Protein AF-A0A7T6APP6-F1 (afdb_monomer)

Radius of gyration: 19.99 Å; Cα contacts (8 Å, |Δi|>4): 169; chains: 1; bounding box: 59×42×62 Å

Foldseek 3Di:
DDDAAEEEEEACQLPPVVVVCVVVRHHYLAYEAQDPVSLLSQLLVLLCVQCVVVVNCVLVVCCVVVVDDSVRSCVVDPVLSSLSYHNDDDDPVCPVVVVVSSVVSCPPPDHHYYHYDPPPVVVVVVVVVPPPDDDDDDDDD

Solvent-accessible surface area (backbone atoms only — not comparable to full-atom values): 8340 Å² total; per-residue (Å²): 131,86,80,82,45,25,30,39,32,36,46,45,60,70,31,69,69,57,49,55,40,46,75,72,64,34,45,79,50,32,35,38,23,56,52,67,68,31,38,51,48,38,28,53,50,43,44,46,54,56,27,50,79,68,74,42,49,65,61,55,51,34,39,75,72,62,76,38,54,72,68,58,55,51,73,77,41,64,66,67,53,47,59,25,46,40,76,43,65,86,42,91,91,39,42,68,59,50,52,54,52,47,57,68,60,41,68,93,54,72,81,74,43,80,48,63,57,74,61,78,69,59,63,65,49,61,67,57,78,71,70,87,77,74,96,81,80,87,76,91,130

Mean predicted aligned error: 8.9 Å

Secondary structure (DSSP, 8-state):
-PPPPEEEEES-TTTHHHHHHHHTTPEEEEEEES-HHHHHHHHHHHHHHHHHHTT-HHHHHHHHTTSS-HHHHHHTS-HHHHHTEEE---STTTHHHHHHHHHHHHTTPPP-EEEE---THHHHHHTTTT--S--------

InterPro domains:
  IPR029063 S-adenosyl-L-methionine-dependent methyltransferase superfamily [G3DSA:3.40.50.150] (1-139)
  IPR029063 S-adenosyl-L-methionine-dependent methyltransferase superfamily [SSF53335] (3-130)

Sequence (141 aa):
MSRELNFLDLFPSAGELSEGFIQAGVNPVAHVESDQAACFTLRTRMAYHWLQEHGRTKLYADYLNGNISRSKLYEHVPEQVIKSVINAKIGVGTLSDIFRQVNALVDNRALDLIVGDPPCQAYSIVGRSRADLSQTCRLHG

Structure (mmCIF, N/CA/C/O backbone):
data_AF-A0A7T6APP6-F1
#
_entry.id   AF-A0A7T6APP6-F1
#
loop_
_atom_site.group_PDB
_atom_site.id
_atom_site.type_symbol
_atom_site.label_atom_id
_atom_site.label_alt_id
_atom_site.label_comp_id
_atom_site.label_asym_id
_atom_site.label_entity_id
_atom_site.label_seq_id
_atom_site.pdbx_PDB_ins_code
_atom_site.Cartn_x
_atom_site.Cartn_y
_atom_site.Cartn_z
_atom_site.occupancy
_atom_site.B_iso_or_equiv
_atom_site.auth_seq_id
_atom_site.auth_comp_id
_atom_site.auth_asym_id
_atom_site.auth_atom_id
_atom_site.pdbx_PDB_model_num
ATOM 1 N N . MET A 1 1 ? -24.230 -1.585 -15.516 1.00 49.47 1 MET A N 1
ATOM 2 C CA . MET A 1 1 ? -23.314 -1.403 -14.374 1.00 49.47 1 MET A CA 1
ATOM 3 C C . MET A 1 1 ? -22.046 -0.777 -14.913 1.00 49.47 1 MET A C 1
ATOM 5 O O . MET A 1 1 ? -21.551 -1.259 -15.927 1.00 49.47 1 MET A O 1
ATOM 9 N 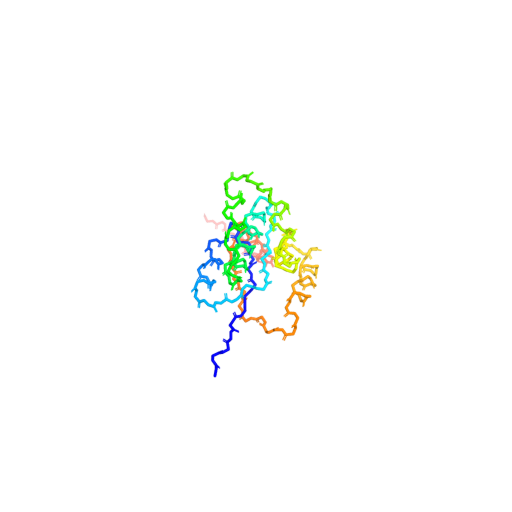N . SER A 1 2 ? -21.587 0.321 -14.322 1.00 63.72 2 SER A N 1
ATOM 10 C CA . SER A 1 2 ? -20.290 0.923 -14.642 1.00 63.72 2 SER A CA 1
ATOM 11 C C . SER A 1 2 ? -19.198 -0.077 -14.261 1.00 63.72 2 SER A C 1
ATOM 13 O O . SER A 1 2 ? -19.273 -0.658 -13.182 1.00 63.72 2 SER A O 1
ATOM 15 N N . ARG A 1 3 ? -18.229 -0.334 -15.141 1.00 78.44 3 ARG A N 1
ATOM 16 C CA . ARG A 1 3 ? -17.094 -1.203 -14.807 1.00 78.44 3 ARG A CA 1
ATOM 17 C C . ARG A 1 3 ? -16.188 -0.472 -13.814 1.00 78.44 3 ARG A C 1
ATOM 19 O O . ARG A 1 3 ? -15.821 0.668 -14.086 1.00 78.44 3 ARG A O 1
ATOM 26 N N . GLU A 1 4 ? -15.828 -1.120 -12.710 1.00 85.00 4 GLU A N 1
ATOM 27 C CA . GLU A 1 4 ? -14.809 -0.606 -11.790 1.00 85.00 4 GLU A CA 1
ATOM 28 C C . GLU A 1 4 ? -13.449 -0.570 -12.492 1.00 85.00 4 GLU A C 1
ATOM 30 O O . GLU A 1 4 ? -13.038 -1.558 -13.107 1.00 85.00 4 GLU A O 1
ATOM 35 N N . LEU A 1 5 ? -12.786 0.585 -12.441 1.00 92.69 5 LEU A N 1
ATOM 36 C CA . LEU A 1 5 ? -11.476 0.785 -13.050 1.00 92.69 5 LEU A CA 1
ATOM 37 C C . LEU A 1 5 ? -10.387 0.408 -12.054 1.00 92.69 5 LEU A C 1
ATOM 39 O O . LEU A 1 5 ? -10.442 0.821 -10.899 1.00 92.69 5 LEU A O 1
ATOM 43 N N . ASN A 1 6 ? -9.382 -0.328 -12.514 1.00 93.62 6 ASN A N 1
ATOM 44 C CA . ASN A 1 6 ? -8.259 -0.757 -11.690 1.00 93.62 6 ASN A CA 1
ATOM 45 C C . ASN A 1 6 ? -6.956 -0.088 -12.133 1.00 93.62 6 ASN A C 1
ATOM 47 O O . ASN A 1 6 ? -6.678 -0.013 -13.335 1.00 93.62 6 ASN A O 1
ATOM 51 N N . PHE A 1 7 ? -6.122 0.329 -11.181 1.00 94.75 7 PHE A N 1
ATOM 52 C CA . PHE A 1 7 ? -4.854 0.988 -11.487 1.00 94.75 7 PHE A CA 1
ATOM 53 C C . PHE A 1 7 ? -3.636 0.383 -10.786 1.00 94.75 7 PHE A C 1
ATOM 55 O O . PHE A 1 7 ? -3.721 -0.168 -9.688 1.00 94.75 7 PHE A O 1
ATOM 62 N N . LEU A 1 8 ? -2.489 0.506 -11.450 1.00 94.19 8 LEU A N 1
ATOM 63 C CA . LEU A 1 8 ? -1.157 0.222 -10.928 1.00 94.19 8 LEU A CA 1
ATOM 64 C C . LEU A 1 8 ? -0.453 1.554 -10.726 1.00 94.19 8 LEU A C 1
ATOM 66 O O . LEU A 1 8 ? -0.354 2.345 -11.663 1.00 94.19 8 LEU A O 1
ATOM 70 N N . ASP A 1 9 ? 0.049 1.771 -9.522 1.00 94.19 9 ASP A N 1
ATOM 71 C CA . ASP A 1 9 ? 0.745 2.994 -9.157 1.00 94.19 9 ASP A CA 1
ATOM 72 C C . ASP A 1 9 ? 2.252 2.761 -9.061 1.00 94.19 9 ASP A C 1
ATOM 74 O O . ASP A 1 9 ? 2.720 1.900 -8.309 1.00 94.19 9 ASP A O 1
ATOM 78 N N . LEU A 1 10 ? 3.019 3.511 -9.839 1.00 93.44 10 LEU A N 1
ATOM 79 C CA . LEU A 1 10 ? 4.471 3.433 -9.894 1.00 93.44 10 LEU A CA 1
ATOM 80 C C . LEU A 1 10 ? 5.061 4.710 -9.300 1.00 93.44 10 LEU A C 1
ATOM 82 O O . LEU A 1 10 ? 4.719 5.802 -9.732 1.00 93.44 10 LEU A O 1
ATOM 86 N N . PHE A 1 11 ? 6.013 4.589 -8.376 1.00 92.00 11 PHE A N 1
ATOM 87 C CA . PHE A 1 11 ? 6.600 5.754 -7.692 1.00 92.00 11 PHE A CA 1
ATOM 88 C C . PHE A 1 11 ? 5.563 6.625 -6.941 1.00 92.00 11 PHE A C 1
ATOM 90 O O . PHE A 1 11 ? 5.595 7.852 -7.044 1.00 92.00 11 PHE A O 1
ATOM 97 N N . PRO A 1 12 ? 4.645 6.019 -6.166 1.00 89.81 12 PRO A N 1
ATOM 98 C CA . PRO A 1 12 ? 3.582 6.735 -5.457 1.00 89.81 12 PRO A CA 1
ATOM 99 C C . PRO A 1 12 ? 4.097 7.694 -4.379 1.00 89.81 12 PRO A C 1
ATOM 101 O O . PRO A 1 12 ? 3.314 8.486 -3.856 1.00 89.81 12 PRO A O 1
ATOM 104 N N . SER A 1 13 ? 5.372 7.599 -3.974 1.00 89.50 13 SER A N 1
ATOM 105 C CA . SER A 1 13 ? 5.868 8.277 -2.777 1.00 89.50 13 SER A CA 1
ATOM 106 C C . SER A 1 13 ? 4.981 7.923 -1.569 1.00 89.50 13 SER A C 1
ATOM 108 O O . SER A 1 13 ? 4.812 6.742 -1.263 1.00 89.50 13 SER A O 1
ATOM 110 N N . ALA A 1 14 ? 4.373 8.894 -0.881 1.00 88.38 14 ALA A N 1
ATOM 111 C CA . ALA A 1 14 ? 3.468 8.619 0.236 1.00 88.38 14 ALA A CA 1
ATOM 112 C C . ALA A 1 14 ? 2.013 8.334 -0.200 1.00 88.38 14 ALA A C 1
ATOM 114 O O . ALA A 1 14 ? 1.180 8.018 0.655 1.00 88.38 14 ALA A O 1
ATOM 115 N N . GLY A 1 15 ? 1.713 8.382 -1.502 1.00 88.19 15 GLY A N 1
ATOM 116 C CA . GLY A 1 15 ? 0.444 7.957 -2.097 1.00 88.19 15 GLY A CA 1
ATOM 117 C C . GLY A 1 15 ? -0.562 9.077 -2.347 1.00 88.19 15 GLY A C 1
ATOM 118 O O . GLY A 1 15 ? -1.765 8.827 -2.341 1.00 88.19 15 GLY A O 1
ATOM 119 N N . GLU A 1 16 ? -0.116 10.327 -2.462 1.00 90.06 16 GLU A N 1
ATOM 120 C CA . GLU A 1 16 ? -0.973 11.496 -2.696 1.00 90.06 16 GLU A CA 1
ATOM 121 C C . GLU A 1 16 ? -1.810 11.354 -3.972 1.00 90.06 16 GLU A C 1
ATOM 123 O O . GLU A 1 16 ? -3.025 11.552 -3.936 1.00 90.06 16 GLU A O 1
ATOM 128 N N . LEU A 1 17 ? -1.177 10.965 -5.083 1.00 90.75 17 LEU A N 1
ATOM 129 C CA . LEU A 1 17 ? -1.873 10.728 -6.346 1.00 90.75 17 LEU A CA 1
ATOM 130 C C . LEU A 1 17 ? -2.854 9.556 -6.218 1.00 90.75 17 LEU A C 1
ATOM 132 O O . LEU A 1 17 ? -4.009 9.665 -6.632 1.00 90.75 17 LEU A O 1
ATOM 136 N N . SER A 1 18 ? -2.414 8.465 -5.586 1.00 92.25 18 SER A N 1
ATOM 137 C CA . SER A 1 18 ? -3.226 7.270 -5.345 1.00 92.25 18 SER A CA 1
ATOM 138 C C . SER A 1 18 ? -4.516 7.597 -4.602 1.00 92.25 18 SER A C 1
ATOM 140 O O . SER A 1 18 ? -5.577 7.085 -4.945 1.00 92.25 18 SER A O 1
ATOM 142 N N . GLU A 1 19 ? -4.428 8.462 -3.592 1.00 93.25 19 GLU A N 1
ATOM 143 C CA . GLU A 1 19 ? -5.563 8.866 -2.765 1.00 93.25 19 GLU A CA 1
ATOM 144 C C . GLU A 1 19 ? -6.642 9.575 -3.594 1.00 93.25 19 GLU A C 1
ATOM 146 O O . GLU A 1 19 ? -7.826 9.290 -3.432 1.00 93.25 19 GLU A O 1
ATOM 151 N N . GLY A 1 20 ? -6.245 10.426 -4.545 1.00 92.94 20 GLY A N 1
ATOM 152 C CA . GLY A 1 20 ? -7.184 11.062 -5.472 1.00 92.94 20 GLY A CA 1
ATOM 153 C C . GLY A 1 20 ? -7.928 10.053 -6.353 1.00 92.94 20 GLY A C 1
ATOM 154 O O . GLY A 1 20 ? -9.140 10.170 -6.536 1.00 92.94 20 GLY A O 1
ATOM 155 N N . PHE A 1 21 ? -7.232 9.028 -6.857 1.00 93.06 21 PHE A N 1
ATOM 156 C CA . PHE A 1 21 ? -7.852 7.956 -7.646 1.00 93.06 21 PHE A CA 1
ATOM 157 C C . PHE A 1 21 ? -8.810 7.097 -6.815 1.00 93.06 21 PHE A C 1
ATOM 159 O O . PHE A 1 21 ? -9.917 6.810 -7.273 1.00 93.06 21 PHE A O 1
ATOM 166 N N . ILE A 1 22 ? -8.431 6.753 -5.583 1.00 92.69 22 ILE A N 1
ATOM 167 C CA . ILE A 1 22 ? -9.287 6.006 -4.651 1.00 92.69 22 ILE A CA 1
ATOM 168 C C . ILE A 1 22 ? -10.564 6.798 -4.347 1.00 92.69 22 ILE A C 1
ATOM 170 O O . ILE A 1 22 ? -11.665 6.262 -4.458 1.00 92.69 22 ILE A O 1
ATOM 174 N N . GLN A 1 23 ? -10.448 8.098 -4.058 1.00 91.44 23 GLN A N 1
ATOM 175 C CA . GLN A 1 23 ? -11.603 8.976 -3.821 1.00 91.44 23 GLN A CA 1
ATOM 176 C C . GLN A 1 23 ? -12.508 9.125 -5.052 1.00 91.44 23 GLN A C 1
ATOM 178 O O . GLN A 1 23 ? -13.715 9.315 -4.909 1.00 91.44 23 GLN A O 1
ATOM 183 N N . ALA A 1 24 ? -11.948 9.005 -6.258 1.00 92.12 24 ALA A N 1
ATOM 184 C CA . ALA A 1 24 ? -12.699 8.984 -7.511 1.00 92.12 24 ALA A CA 1
ATOM 185 C C . ALA A 1 24 ? -13.356 7.619 -7.819 1.00 92.12 24 ALA A C 1
ATOM 187 O O . ALA A 1 24 ? -14.007 7.483 -8.857 1.00 92.12 24 ALA A O 1
ATOM 188 N N . GLY A 1 25 ? -13.208 6.617 -6.943 1.00 91.38 25 GLY A N 1
ATOM 189 C CA . GLY A 1 25 ? -13.771 5.275 -7.117 1.00 91.38 25 GLY A CA 1
ATOM 190 C C . GLY A 1 25 ? -12.964 4.374 -8.056 1.00 91.38 25 GLY A C 1
ATOM 191 O O . GLY A 1 25 ? -13.525 3.464 -8.664 1.00 91.38 25 GLY A O 1
ATOM 192 N N . VAL A 1 26 ? -11.667 4.645 -8.221 1.00 93.31 26 VAL A N 1
ATOM 193 C CA . VAL A 1 26 ? -10.739 3.799 -8.982 1.00 93.31 26 VAL A CA 1
ATOM 194 C C . VAL A 1 26 ? -9.965 2.917 -8.002 1.00 93.31 26 VAL A C 1
ATOM 196 O O . VAL A 1 26 ? -9.384 3.402 -7.033 1.00 93.31 26 VAL A O 1
ATOM 199 N N . ASN A 1 27 ? -9.931 1.616 -8.263 1.00 92.00 27 ASN A N 1
ATOM 200 C CA . ASN A 1 27 ? -9.403 0.621 -7.340 1.00 92.00 27 ASN A CA 1
ATOM 201 C C . ASN A 1 27 ? -7.887 0.422 -7.518 1.00 92.00 27 ASN A C 1
ATOM 203 O O . ASN A 1 27 ? -7.438 0.081 -8.619 1.00 92.00 27 ASN A O 1
ATOM 207 N N . PRO A 1 28 ? -7.074 0.565 -6.458 1.00 93.44 28 PRO A N 1
ATOM 208 C CA . PRO A 1 28 ? -5.650 0.274 -6.527 1.00 93.44 28 PRO A CA 1
ATOM 209 C C . PRO A 1 28 ? -5.416 -1.239 -6.537 1.00 93.44 28 PRO A C 1
ATOM 211 O O . PRO A 1 28 ? -5.867 -1.968 -5.653 1.00 93.44 28 PRO A O 1
ATOM 214 N N . VAL A 1 29 ? -4.668 -1.723 -7.525 1.00 93.88 29 VAL A N 1
ATOM 215 C CA . VAL A 1 29 ? -4.236 -3.128 -7.586 1.00 93.88 29 VAL A CA 1
ATOM 216 C C . VAL A 1 29 ? -2.919 -3.315 -6.858 1.00 93.88 29 VAL A C 1
ATOM 218 O O . VAL A 1 29 ? -2.763 -4.251 -6.074 1.00 93.88 29 VAL A O 1
ATOM 221 N N . ALA A 1 30 ? -1.961 -2.439 -7.146 1.00 95.00 30 ALA A N 1
ATOM 222 C CA . ALA A 1 30 ? -0.651 -2.471 -6.534 1.00 95.00 30 ALA A CA 1
ATOM 223 C C . ALA A 1 30 ? 0.011 -1.092 -6.566 1.00 9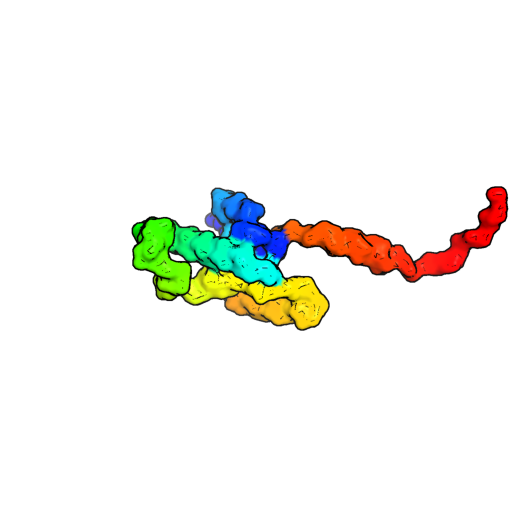5.00 30 ALA A C 1
ATOM 225 O O . ALA A 1 30 ? -0.256 -0.275 -7.448 1.00 95.00 30 ALA A O 1
ATOM 226 N N . HIS A 1 31 ? 0.922 -0.890 -5.621 1.00 96.00 31 HIS A N 1
ATOM 227 C CA . HIS A 1 31 ? 1.803 0.263 -5.520 1.00 96.00 31 HIS A CA 1
ATOM 228 C C . HIS A 1 31 ? 3.248 -0.233 -5.530 1.00 96.00 31 HIS A C 1
ATOM 230 O O . HIS A 1 31 ? 3.601 -1.105 -4.734 1.00 96.00 31 HIS A O 1
ATOM 236 N N . VAL A 1 32 ? 4.089 0.306 -6.409 1.00 95.69 32 VAL A N 1
ATOM 237 C CA . VAL A 1 32 ? 5.504 -0.068 -6.510 1.00 95.69 32 VAL A CA 1
ATOM 238 C C . VAL A 1 32 ? 6.363 1.109 -6.076 1.00 95.69 32 VAL A C 1
ATOM 240 O O . VAL A 1 32 ? 6.507 2.088 -6.807 1.00 95.69 32 VAL A O 1
ATOM 243 N N . GLU A 1 33 ? 6.947 0.991 -4.886 1.00 95.06 33 GLU A N 1
ATOM 244 C CA . GLU A 1 33 ? 7.758 2.037 -4.264 1.00 95.06 33 GLU A CA 1
ATOM 245 C C . GLU A 1 33 ? 9.074 1.457 -3.738 1.00 95.06 33 GLU A C 1
ATOM 247 O O . GLU A 1 33 ? 9.134 0.371 -3.167 1.00 95.06 33 GLU A O 1
ATOM 252 N N . SER A 1 34 ? 10.166 2.183 -3.930 1.00 94.19 34 SER A N 1
ATOM 253 C CA . SER A 1 34 ? 11.497 1.767 -3.501 1.00 94.19 34 SER A CA 1
ATOM 254 C C . SER A 1 34 ? 11.834 2.206 -2.079 1.00 94.19 34 SER A C 1
ATOM 256 O O . SER A 1 34 ? 12.530 1.474 -1.370 1.00 94.19 34 SER A O 1
ATOM 258 N N . ASP A 1 35 ? 11.328 3.359 -1.640 1.00 94.88 35 ASP A N 1
ATOM 259 C CA . ASP A 1 35 ? 11.564 3.862 -0.295 1.00 94.88 35 ASP A CA 1
ATOM 260 C C . ASP A 1 35 ? 10.749 3.076 0.740 1.00 94.88 35 ASP A C 1
ATOM 262 O O . ASP A 1 35 ? 9.529 2.914 0.650 1.00 94.88 35 ASP A O 1
ATOM 266 N N . GLN A 1 36 ? 11.443 2.558 1.752 1.00 95.69 36 GLN A N 1
ATOM 267 C CA . GLN A 1 36 ? 10.828 1.686 2.745 1.00 95.69 36 GLN A CA 1
ATOM 268 C C . GLN A 1 36 ? 9.865 2.452 3.666 1.00 95.69 36 GLN A C 1
ATOM 270 O O . GLN A 1 36 ? 8.839 1.903 4.075 1.00 95.69 36 GLN A O 1
ATOM 275 N N . ALA A 1 37 ? 10.172 3.711 3.996 1.00 95.62 37 ALA A N 1
ATOM 276 C CA . ALA A 1 37 ? 9.320 4.529 4.852 1.00 95.62 37 ALA A CA 1
ATOM 277 C C . ALA A 1 37 ? 8.005 4.881 4.138 1.00 95.62 37 ALA A C 1
ATOM 279 O O . ALA A 1 37 ? 6.929 4.689 4.707 1.00 95.62 37 ALA A O 1
ATOM 280 N N . ALA A 1 38 ? 8.087 5.277 2.871 1.00 95.31 38 ALA A N 1
ATOM 281 C CA . ALA A 1 38 ? 6.961 5.494 1.975 1.00 95.31 38 ALA A CA 1
ATOM 282 C C . ALA A 1 38 ? 6.093 4.232 1.837 1.00 95.31 38 ALA A C 1
ATOM 284 O O . ALA A 1 38 ? 4.879 4.289 2.038 1.00 95.31 38 ALA A O 1
ATOM 285 N N . CYS A 1 39 ? 6.710 3.060 1.642 1.00 96.69 39 CYS A N 1
ATOM 286 C CA . CYS A 1 39 ? 5.989 1.784 1.621 1.00 96.69 39 CYS A CA 1
ATOM 287 C C . CYS A 1 39 ? 5.200 1.526 2.908 1.00 96.69 39 CYS A C 1
ATOM 289 O O . CYS A 1 39 ? 4.084 1.011 2.861 1.00 96.69 39 CYS A O 1
ATOM 291 N N . PHE A 1 40 ? 5.754 1.861 4.074 1.00 97.06 40 PHE A N 1
ATOM 292 C CA . PHE A 1 40 ? 5.014 1.714 5.322 1.00 97.06 40 PHE A CA 1
ATOM 293 C C . PHE A 1 40 ? 3.823 2.667 5.416 1.00 97.06 40 PHE A C 1
ATOM 295 O O . PHE A 1 40 ? 2.764 2.251 5.885 1.00 97.06 40 PHE A O 1
ATOM 302 N N . THR A 1 41 ? 3.977 3.910 4.960 1.00 96.38 41 THR A N 1
ATOM 303 C CA . THR A 1 41 ? 2.872 4.872 4.874 1.00 96.38 41 THR A CA 1
ATOM 304 C C . THR A 1 41 ? 1.759 4.338 3.975 1.00 96.38 41 THR A C 1
ATOM 306 O O . THR A 1 41 ? 0.607 4.279 4.403 1.00 96.38 41 THR A O 1
ATOM 309 N N . LEU A 1 42 ? 2.106 3.846 2.782 1.00 96.56 42 LEU A N 1
ATOM 310 C CA . LEU A 1 42 ? 1.156 3.251 1.840 1.00 96.56 42 LEU A CA 1
ATOM 311 C C . LEU A 1 42 ? 0.448 2.033 2.435 1.00 96.56 42 LEU A C 1
ATOM 313 O O . LEU A 1 42 ? -0.771 1.953 2.381 1.00 96.56 42 LEU A O 1
ATOM 317 N N . ARG A 1 43 ? 1.179 1.107 3.068 1.00 97.38 43 ARG A N 1
ATOM 318 C CA . ARG A 1 43 ? 0.585 -0.086 3.702 1.00 97.38 43 ARG A CA 1
ATOM 319 C C . ARG A 1 43 ? -0.407 0.277 4.793 1.00 97.38 43 ARG A C 1
ATOM 321 O O . ARG A 1 43 ? -1.479 -0.312 4.873 1.00 97.38 43 ARG A O 1
ATOM 328 N N . THR A 1 44 ? -0.060 1.252 5.629 1.00 96.88 44 THR A N 1
ATOM 329 C CA . THR A 1 44 ? -0.965 1.757 6.666 1.00 96.88 44 THR A CA 1
ATOM 330 C C . THR A 1 44 ? -2.199 2.419 6.053 1.00 96.88 44 THR A C 1
ATOM 332 O O . THR A 1 44 ? -3.298 2.227 6.564 1.00 96.88 44 THR A O 1
ATOM 335 N N . ARG A 1 45 ? -2.049 3.129 4.930 1.00 95.88 45 ARG A N 1
ATOM 336 C CA . ARG A 1 45 ? -3.169 3.729 4.196 1.00 95.88 45 ARG A CA 1
ATOM 337 C C . ARG A 1 45 ? -4.069 2.677 3.537 1.00 95.88 45 ARG A C 1
ATOM 339 O O . ARG A 1 45 ? -5.284 2.773 3.643 1.00 95.88 45 ARG A O 1
ATOM 346 N N . MET A 1 46 ? -3.498 1.634 2.937 1.00 96.00 46 MET A N 1
ATOM 347 C CA . MET A 1 46 ? -4.263 0.507 2.384 1.00 96.00 46 MET A CA 1
ATOM 348 C C . MET A 1 46 ? -5.018 -0.246 3.482 1.00 96.00 46 MET A C 1
ATOM 350 O O . MET A 1 46 ? -6.194 -0.569 3.327 1.00 96.00 46 MET A O 1
ATOM 354 N N . ALA A 1 47 ? -4.370 -0.462 4.630 1.00 97.25 47 ALA A N 1
ATOM 355 C CA . ALA A 1 47 ? -5.021 -1.008 5.814 1.00 97.25 47 ALA A CA 1
ATOM 356 C C . ALA A 1 47 ? -6.186 -0.122 6.282 1.00 97.25 47 ALA A C 1
ATOM 358 O O . ALA A 1 47 ? -7.244 -0.645 6.618 1.00 97.25 47 ALA A O 1
ATOM 359 N N . TYR A 1 48 ? -6.011 1.202 6.282 1.00 96.44 48 TYR A N 1
ATOM 360 C CA . TYR A 1 48 ? -7.067 2.149 6.635 1.00 96.44 48 TYR A CA 1
ATOM 361 C C . TYR A 1 48 ? -8.281 2.044 5.704 1.00 96.44 48 TYR A C 1
ATOM 363 O O . TYR A 1 48 ? -9.385 1.858 6.212 1.00 96.44 48 TYR A O 1
ATOM 371 N N . HIS A 1 49 ? -8.081 2.097 4.383 1.00 95.62 49 HIS A N 1
ATOM 372 C CA . HIS A 1 49 ? -9.171 1.990 3.402 1.00 95.62 49 HIS A CA 1
ATOM 373 C C . HIS A 1 49 ? -9.942 0.677 3.572 1.00 95.62 49 HIS A C 1
ATOM 375 O O . HIS A 1 49 ? -11.161 0.691 3.734 1.00 95.62 49 HIS A O 1
ATOM 381 N N . TRP A 1 50 ? -9.232 -0.449 3.712 1.00 96.31 50 TRP A N 1
ATOM 382 C CA . TRP A 1 50 ? -9.875 -1.739 3.975 1.00 96.31 50 TRP A CA 1
ATOM 383 C C . TRP A 1 50 ? -10.667 -1.742 5.293 1.00 96.31 50 TRP A C 1
ATOM 385 O O . TRP A 1 50 ? -11.810 -2.192 5.340 1.00 96.31 50 TRP A O 1
ATOM 395 N N . LEU A 1 51 ? -10.097 -1.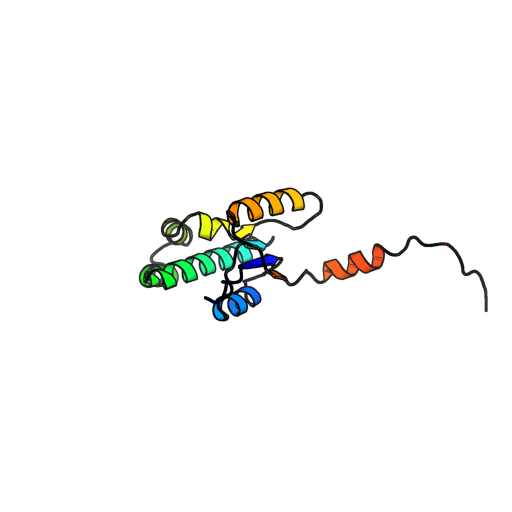218 6.385 1.00 96.69 51 LEU A N 1
ATOM 396 C CA . LEU A 1 51 ? -10.793 -1.137 7.674 1.00 96.69 51 LEU A CA 1
ATOM 397 C C . LEU A 1 51 ? -12.025 -0.227 7.602 1.00 96.69 51 LEU A C 1
ATOM 399 O O . LEU A 1 51 ? -13.031 -0.536 8.241 1.00 96.69 51 LEU A O 1
ATOM 403 N N . GLN A 1 52 ? -11.956 0.875 6.856 1.00 95.44 52 GLN A N 1
ATOM 404 C CA . GLN A 1 52 ? -13.059 1.813 6.670 1.00 95.44 52 GLN A CA 1
ATOM 405 C C . GLN A 1 52 ? -14.229 1.149 5.940 1.00 95.44 52 GLN A C 1
ATOM 407 O O . GLN A 1 52 ? -15.349 1.181 6.450 1.00 95.44 52 GLN A O 1
ATOM 412 N N . GLU A 1 53 ? -13.963 0.485 4.813 1.00 94.00 53 GLU A N 1
ATOM 413 C CA . GLU A 1 53 ? -14.966 -0.251 4.027 1.00 94.00 53 GLU A CA 1
ATOM 414 C C . GLU A 1 53 ? -15.663 -1.350 4.842 1.00 94.00 53 GLU A C 1
ATOM 416 O O . GLU A 1 53 ? -16.844 -1.627 4.645 1.00 94.00 53 GLU A O 1
ATOM 421 N N . HIS A 1 54 ? -14.955 -1.944 5.806 1.00 96.19 54 HIS A N 1
ATOM 422 C CA . HIS A 1 54 ? -15.473 -3.014 6.662 1.00 96.19 54 HIS A CA 1
ATOM 423 C C . HIS A 1 54 ? -16.020 -2.511 8.012 1.00 96.19 54 HIS A C 1
ATOM 425 O O . HIS A 1 54 ? -16.327 -3.318 8.890 1.00 96.19 54 HIS A O 1
ATOM 431 N N . GLY A 1 55 ? -16.117 -1.192 8.226 1.00 96.12 55 GLY A N 1
ATOM 432 C CA . GLY A 1 55 ? -16.649 -0.610 9.465 1.00 96.12 55 GLY A CA 1
ATOM 433 C C . GLY A 1 55 ? -15.779 -0.842 10.711 1.00 96.12 55 GLY A C 1
ATOM 434 O O . GLY A 1 55 ? -16.265 -0.777 11.838 1.00 96.12 55 GLY A O 1
ATOM 435 N N . ARG A 1 56 ? -14.480 -1.116 10.537 1.00 96.00 56 ARG A N 1
ATOM 436 C CA . ARG A 1 56 ? -13.510 -1.442 11.602 1.00 96.00 56 ARG A CA 1
ATOM 437 C C . ARG A 1 56 ? -12.589 -0.267 11.956 1.00 96.00 56 ARG A C 1
ATOM 439 O O . ARG A 1 56 ? -11.466 -0.468 12.419 1.00 96.00 56 ARG A O 1
ATOM 446 N N . THR A 1 57 ? -13.062 0.967 11.792 1.00 94.38 57 THR A N 1
ATOM 447 C CA . THR A 1 57 ? -12.290 2.210 12.012 1.00 94.38 57 THR A CA 1
ATOM 448 C C . THR A 1 57 ? -11.734 2.359 13.432 1.00 94.38 57 THR A C 1
ATOM 450 O O . THR A 1 57 ? -10.698 2.994 13.619 1.00 94.38 57 THR A O 1
ATOM 453 N N . LYS A 1 58 ? -12.352 1.718 14.433 1.00 96.75 58 LYS A N 1
ATOM 454 C CA . LYS A 1 58 ? -11.846 1.693 15.815 1.00 96.75 58 LYS A CA 1
ATOM 455 C C . LYS A 1 58 ? -10.423 1.128 15.918 1.00 96.75 58 LYS A C 1
ATOM 457 O O . LYS A 1 58 ? -9.617 1.689 16.646 1.00 96.75 58 LYS A O 1
ATOM 462 N N . LEU A 1 59 ? -10.090 0.084 15.150 1.00 96.50 59 LEU A N 1
ATOM 463 C CA . LEU A 1 59 ? -8.733 -0.485 15.143 1.00 96.50 59 LEU A CA 1
ATOM 464 C C . LEU A 1 59 ? -7.698 0.525 14.643 1.00 96.50 59 LEU A C 1
ATOM 466 O O . LEU A 1 59 ? -6.585 0.591 15.157 1.00 96.50 59 LEU A O 1
ATOM 470 N N . TYR A 1 60 ? -8.074 1.336 13.655 1.00 97.12 60 TYR A N 1
ATOM 471 C CA . TYR A 1 60 ? -7.209 2.400 13.170 1.00 97.12 60 TYR A CA 1
ATOM 472 C C . TYR A 1 60 ? -7.046 3.514 14.213 1.00 97.12 60 TYR A C 1
ATOM 474 O O . TYR A 1 60 ? -5.934 3.986 14.430 1.00 97.12 60 TYR A O 1
ATOM 482 N N . ALA A 1 61 ? -8.117 3.882 14.924 1.00 97.38 61 ALA A N 1
ATOM 483 C CA . ALA A 1 61 ? -8.029 4.828 16.037 1.00 97.38 61 ALA A CA 1
ATOM 484 C C . ALA A 1 61 ? -7.124 4.307 17.171 1.00 97.38 61 ALA A C 1
ATOM 486 O O . ALA A 1 61 ? -6.312 5.061 17.701 1.00 97.38 61 ALA A O 1
ATOM 487 N N . ASP A 1 62 ? -7.203 3.016 17.503 1.00 97.75 62 ASP A N 1
ATOM 488 C CA . ASP A 1 62 ? -6.308 2.379 18.475 1.00 97.75 62 ASP A CA 1
ATOM 489 C C . ASP A 1 62 ? -4.840 2.448 18.030 1.00 97.75 62 ASP A C 1
ATOM 491 O O . ASP A 1 62 ? -3.958 2.699 18.851 1.00 97.75 62 ASP A O 1
ATOM 495 N N . TYR A 1 63 ? -4.566 2.291 16.732 1.00 97.56 63 TYR A N 1
ATOM 496 C CA . TYR A 1 63 ? -3.226 2.487 16.179 1.00 97.56 63 TYR A CA 1
ATOM 497 C C . TYR A 1 63 ? -2.751 3.941 16.313 1.00 97.56 63 TYR A C 1
ATOM 499 O O . TYR A 1 63 ? -1.638 4.173 16.784 1.00 97.56 63 TYR A O 1
ATOM 507 N N . LEU A 1 64 ? -3.592 4.921 15.963 1.00 96.50 64 LEU A N 1
ATOM 508 C CA . LEU A 1 64 ? -3.254 6.348 16.070 1.00 96.50 64 LEU A CA 1
ATOM 509 C C . LEU A 1 64 ? -2.989 6.786 17.516 1.00 96.50 64 LEU A C 1
ATOM 511 O O . LEU A 1 64 ? -2.103 7.600 17.758 1.00 96.50 64 LEU A O 1
ATOM 515 N N . ASN A 1 65 ? -3.723 6.217 18.473 1.00 97.44 65 ASN A N 1
ATOM 516 C CA . ASN A 1 65 ? -3.538 6.478 19.901 1.00 97.44 65 ASN A CA 1
ATOM 517 C C . ASN A 1 65 ? -2.331 5.735 20.504 1.00 97.44 65 ASN A C 1
ATOM 519 O O . ASN A 1 65 ? -2.031 5.917 21.681 1.00 97.44 65 ASN A O 1
ATOM 523 N N . GLY A 1 66 ? -1.647 4.885 19.730 1.00 96.81 66 GLY A N 1
ATOM 524 C CA . GLY A 1 66 ? -0.521 4.079 20.207 1.00 96.81 66 GLY A CA 1
ATOM 525 C C . GLY A 1 66 ? -0.921 2.859 21.044 1.00 96.81 66 GLY A C 1
ATOM 526 O O . GLY A 1 66 ? -0.048 2.211 21.619 1.00 96.81 66 GLY A O 1
ATOM 527 N N . ASN A 1 67 ? -2.211 2.508 21.090 1.00 97.94 67 ASN A N 1
ATOM 528 C CA . ASN A 1 67 ? -2.711 1.326 21.801 1.00 97.94 67 ASN A CA 1
ATOM 529 C C . ASN A 1 67 ? -2.277 0.021 21.113 1.00 97.94 67 ASN A C 1
ATOM 531 O O . ASN A 1 67 ? -2.110 -1.005 21.772 1.00 97.94 67 ASN A O 1
ATOM 535 N N . ILE A 1 68 ? -2.095 0.049 19.787 1.00 97.62 68 ILE A N 1
ATOM 536 C CA . ILE A 1 68 ? -1.552 -1.067 19.006 1.00 97.62 68 ILE A CA 1
ATOM 537 C C . ILE A 1 68 ? -0.397 -0.602 18.120 1.00 97.62 68 ILE A C 1
ATOM 539 O O . ILE A 1 68 ? -0.371 0.525 17.627 1.00 97.62 68 ILE A O 1
ATOM 543 N N . SER A 1 69 ? 0.562 -1.493 17.875 1.00 97.75 69 SER A N 1
ATOM 544 C CA . SER A 1 69 ? 1.655 -1.228 16.942 1.00 97.75 69 SER A CA 1
ATOM 545 C C . SER A 1 69 ? 1.193 -1.340 15.484 1.00 97.75 69 SER A C 1
ATOM 547 O O . SER A 1 69 ? 0.198 -1.989 15.162 1.00 97.75 69 SER A O 1
ATOM 549 N N . ARG A 1 70 ? 1.987 -0.787 14.560 1.00 96.25 70 ARG A N 1
ATOM 550 C CA . ARG A 1 70 ? 1.780 -0.944 13.111 1.00 96.25 70 ARG A CA 1
ATOM 551 C C . ARG A 1 70 ? 1.758 -2.413 12.667 1.00 96.25 70 ARG A C 1
ATOM 553 O O . ARG A 1 70 ? 0.957 -2.778 11.818 1.00 96.25 70 ARG A O 1
ATOM 560 N N . SER A 1 71 ? 2.618 -3.261 13.241 1.00 96.31 71 SER A N 1
ATOM 561 C CA . SER A 1 71 ? 2.609 -4.699 12.935 1.00 96.31 71 SER A CA 1
ATOM 562 C C . SER A 1 71 ? 1.296 -5.350 13.365 1.00 96.31 71 SER A C 1
ATOM 564 O O . SER A 1 71 ? 0.709 -6.097 12.590 1.00 96.31 71 SER A O 1
ATOM 566 N N . LYS A 1 72 ? 0.782 -4.990 14.549 1.00 97.12 72 LYS A N 1
ATOM 567 C CA . LYS A 1 72 ? -0.529 -5.445 15.015 1.00 97.12 72 LYS A CA 1
ATOM 568 C C . LYS A 1 72 ? -1.665 -4.935 14.146 1.00 97.12 72 LYS A C 1
ATOM 570 O O . LYS A 1 72 ? -2.570 -5.710 13.868 1.00 97.12 72 LYS A O 1
ATOM 575 N N . LEU A 1 73 ? -1.612 -3.695 13.666 1.00 97.31 73 LEU A N 1
ATOM 576 C CA . LEU A 1 73 ? -2.589 -3.197 12.696 1.00 97.31 73 LEU A CA 1
ATOM 577 C C . LEU A 1 73 ? -2.622 -4.086 11.440 1.00 97.31 73 LEU A C 1
ATOM 579 O O . LEU A 1 73 ? -3.698 -4.488 11.009 1.00 97.31 73 LEU A O 1
ATOM 583 N N . TYR A 1 74 ? -1.454 -4.440 10.893 1.00 97.00 74 TYR A N 1
ATOM 584 C CA . TYR A 1 74 ? -1.358 -5.269 9.686 1.00 97.00 74 TYR A CA 1
ATOM 585 C C . TYR A 1 74 ? -1.887 -6.692 9.888 1.00 97.00 74 TYR A C 1
ATOM 587 O O . TYR A 1 74 ? -2.502 -7.229 8.977 1.00 97.00 74 TYR A O 1
ATOM 595 N N . GLU A 1 75 ? -1.726 -7.281 11.076 1.00 96.75 75 GLU A N 1
ATOM 596 C CA . GLU A 1 75 ? -2.294 -8.601 11.406 1.00 96.75 75 GLU A CA 1
ATOM 597 C C . GLU A 1 75 ? -3.837 -8.632 11.354 1.00 96.75 75 GLU A C 1
ATOM 599 O O . GLU A 1 75 ? -4.426 -9.701 11.213 1.00 96.75 75 GLU A O 1
ATOM 604 N N . HIS A 1 76 ? -4.512 -7.479 11.460 1.00 96.00 76 HIS A N 1
ATOM 605 C CA . HIS A 1 76 ? -5.979 -7.394 11.435 1.00 96.00 76 HIS A CA 1
ATOM 606 C C . HIS A 1 76 ? -6.574 -7.216 10.032 1.00 96.00 76 HIS A C 1
ATOM 608 O O . HIS A 1 76 ? -7.805 -7.174 9.900 1.00 96.00 76 HIS A O 1
ATOM 614 N N . VAL A 1 77 ? -5.722 -7.094 9.015 1.00 96.38 77 VAL A N 1
ATOM 615 C CA . VAL A 1 77 ? -6.087 -6.837 7.621 1.00 96.38 77 VAL A CA 1
ATOM 616 C C . VAL A 1 77 ? -5.590 -8.005 6.757 1.00 96.38 77 VAL A C 1
ATOM 618 O O . VAL A 1 77 ? -4.529 -8.560 7.046 1.00 96.38 77 VAL A O 1
ATOM 621 N N . PRO A 1 78 ? -6.321 -8.413 5.702 1.00 96.00 78 PRO A N 1
ATOM 622 C CA . 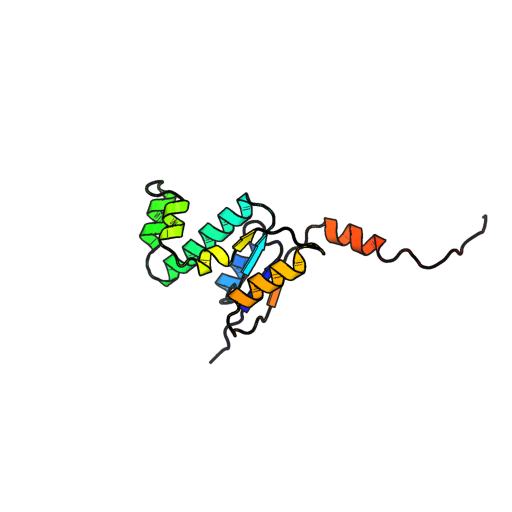PRO A 1 78 ? -5.869 -9.467 4.804 1.00 96.00 78 PRO A CA 1
ATOM 623 C C . PRO A 1 78 ? -4.475 -9.186 4.242 1.00 96.00 78 PRO A C 1
ATOM 625 O O . PRO A 1 78 ? -4.183 -8.079 3.785 1.00 96.00 78 PRO A O 1
ATOM 628 N N . GLU A 1 79 ? -3.626 -10.213 4.213 1.00 94.44 79 GLU A N 1
ATOM 629 C CA . GLU A 1 79 ? -2.229 -10.079 3.791 1.00 94.44 79 GLU A CA 1
ATOM 630 C C . GLU A 1 79 ? -2.106 -9.497 2.371 1.00 94.44 79 GLU A C 1
ATOM 632 O O . GLU A 1 79 ? -1.200 -8.713 2.102 1.00 94.44 79 GLU A O 1
ATOM 637 N N . GLN A 1 80 ? -3.059 -9.810 1.487 1.00 92.75 80 GLN A N 1
ATOM 638 C CA . GLN A 1 80 ? -3.148 -9.275 0.123 1.00 92.75 80 GLN A CA 1
ATOM 639 C C . GLN A 1 80 ? -3.230 -7.739 0.058 1.00 92.75 80 GLN A C 1
ATOM 641 O O . GLN A 1 80 ? -2.655 -7.143 -0.847 1.00 92.75 80 GLN A O 1
ATOM 646 N N . VAL A 1 81 ? -3.870 -7.086 1.036 1.00 94.75 81 VAL A N 1
ATOM 647 C CA . VAL A 1 81 ? -3.976 -5.616 1.111 1.00 94.75 81 VAL A CA 1
ATOM 648 C C . VAL A 1 81 ? -2.631 -5.000 1.484 1.00 94.75 81 VAL A C 1
ATOM 650 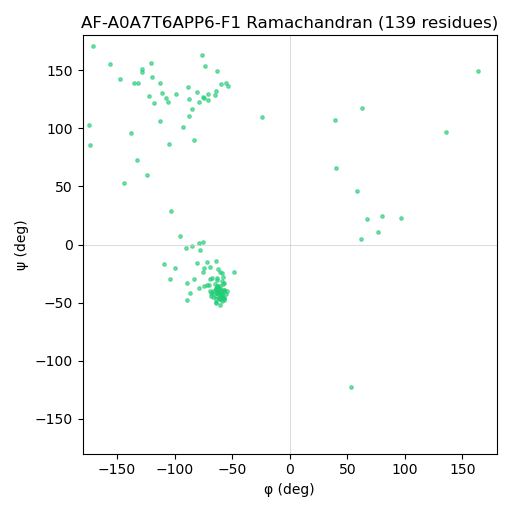O O . VAL A 1 81 ? -2.275 -3.934 1.003 1.00 94.75 81 VAL A O 1
ATOM 653 N N . ILE A 1 82 ? -1.850 -5.672 2.330 1.00 96.81 82 ILE A N 1
ATOM 654 C CA . ILE A 1 82 ? -0.513 -5.201 2.715 1.00 96.81 82 ILE A CA 1
ATOM 655 C C . ILE A 1 82 ? 0.506 -5.505 1.609 1.00 96.81 82 ILE A C 1
ATOM 657 O O . ILE A 1 82 ? 1.398 -4.698 1.336 1.00 96.81 82 ILE A O 1
ATOM 661 N N . LYS A 1 83 ? 0.361 -6.664 0.957 1.00 95.31 83 LYS A N 1
ATOM 662 C CA . LYS A 1 83 ? 1.182 -7.112 -0.174 1.00 95.31 83 LYS A CA 1
ATOM 663 C C . LYS A 1 83 ? 0.905 -6.354 -1.470 1.00 95.31 83 LYS A C 1
ATOM 665 O O . LYS A 1 83 ? 1.752 -6.415 -2.356 1.00 95.31 83 LYS A O 1
ATOM 670 N N . SER A 1 84 ? -0.201 -5.610 -1.574 1.00 95.50 84 SER A N 1
ATOM 671 C CA . SER A 1 84 ? -0.430 -4.704 -2.708 1.00 95.50 84 SER A CA 1
ATOM 672 C C . SER A 1 84 ? 0.658 -3.629 -2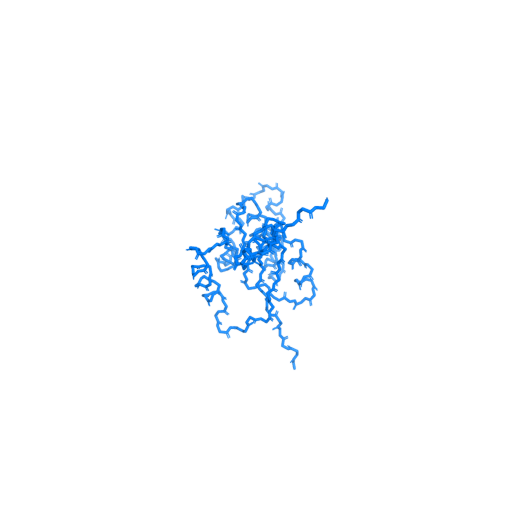.807 1.00 95.50 84 SER A C 1
ATOM 674 O O . SER A 1 84 ? 0.937 -3.129 -3.891 1.00 95.50 84 SER A O 1
ATOM 676 N N . VAL A 1 85 ? 1.337 -3.316 -1.698 1.00 97.06 85 VAL A N 1
ATOM 677 C CA . VAL A 1 85 ? 2.492 -2.417 -1.672 1.00 97.06 85 VAL A CA 1
ATOM 678 C C . VAL A 1 85 ? 3.790 -3.215 -1.811 1.00 97.06 85 VAL A C 1
ATOM 680 O O . VAL A 1 85 ? 4.318 -3.795 -0.847 1.00 97.06 85 VAL A O 1
ATOM 683 N N . ILE A 1 86 ? 4.326 -3.199 -3.027 1.00 96.25 86 ILE A N 1
ATOM 684 C CA . ILE A 1 86 ? 5.562 -3.859 -3.432 1.00 96.25 86 ILE A CA 1
ATOM 685 C C . ILE A 1 86 ? 6.725 -2.909 -3.152 1.00 96.25 86 ILE A C 1
ATOM 687 O O . ILE A 1 86 ? 6.894 -1.891 -3.824 1.00 96.25 86 ILE A O 1
ATOM 691 N N . ASN A 1 87 ? 7.557 -3.265 -2.169 1.00 96.31 87 ASN A N 1
ATOM 692 C CA . ASN A 1 87 ? 8.764 -2.503 -1.879 1.00 96.31 87 ASN A CA 1
ATOM 693 C C . ASN A 1 87 ? 9.901 -2.933 -2.816 1.00 96.31 87 ASN A C 1
ATOM 695 O O . ASN A 1 87 ? 10.636 -3.873 -2.512 1.00 96.31 87 ASN A O 1
ATOM 699 N N . ALA A 1 88 ? 10.015 -2.286 -3.974 1.00 93.88 88 ALA A N 1
ATOM 700 C CA . ALA A 1 88 ? 11.017 -2.610 -4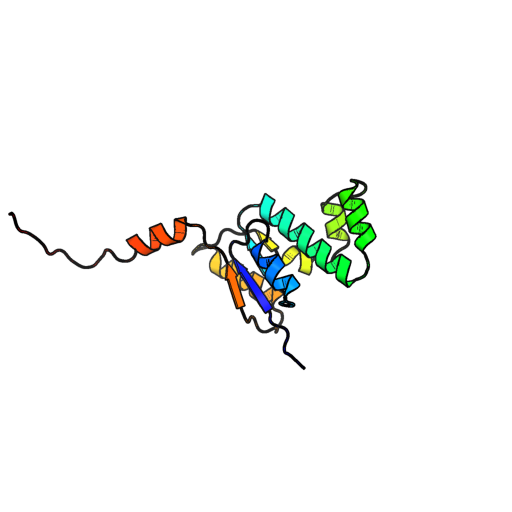.979 1.00 93.88 88 ALA A CA 1
ATOM 701 C C . ALA A 1 88 ? 11.474 -1.370 -5.750 1.00 93.88 88 ALA A C 1
ATOM 703 O O . ALA A 1 88 ? 10.684 -0.504 -6.120 1.00 93.88 88 ALA A O 1
ATOM 704 N N . LYS A 1 89 ? 12.770 -1.324 -6.070 1.00 92.00 89 LYS A N 1
ATOM 705 C CA . LYS A 1 89 ? 13.302 -0.361 -7.035 1.00 92.00 89 LYS A CA 1
ATOM 706 C C . LYS A 1 89 ? 13.002 -0.844 -8.447 1.00 92.00 89 LYS A C 1
ATOM 708 O O . LYS A 1 89 ? 13.440 -1.929 -8.823 1.00 92.00 89 LYS A O 1
ATOM 713 N N . ILE A 1 90 ? 12.308 -0.030 -9.237 1.00 88.19 90 ILE A N 1
ATOM 714 C CA . ILE A 1 90 ? 12.035 -0.317 -10.650 1.00 88.19 90 ILE A CA 1
ATOM 715 C C . ILE A 1 90 ? 13.335 -0.177 -11.457 1.00 88.19 90 ILE A C 1
ATOM 717 O O . ILE A 1 90 ? 14.002 0.857 -11.419 1.00 88.19 90 ILE A O 1
ATOM 721 N N . GLY A 1 91 ? 13.708 -1.232 -12.180 1.00 86.62 91 GLY A N 1
ATOM 722 C CA . GLY A 1 91 ? 14.897 -1.283 -13.027 1.00 86.62 91 GLY A CA 1
ATOM 723 C C . GLY A 1 91 ? 14.925 -2.548 -13.887 1.00 86.62 91 GLY A C 1
ATOM 724 O O . GLY A 1 91 ? 14.130 -3.459 -13.683 1.00 86.62 91 GLY A O 1
ATOM 725 N N . VAL A 1 92 ? 15.855 -2.623 -14.845 1.00 84.81 92 VAL A N 1
ATOM 726 C CA . VAL A 1 92 ? 15.913 -3.715 -15.844 1.00 84.81 92 VAL A CA 1
ATOM 727 C C . VAL A 1 92 ? 15.950 -5.107 -15.199 1.00 84.81 92 VAL A C 1
ATOM 729 O O . VAL A 1 92 ? 15.268 -6.013 -15.663 1.00 84.81 92 VAL A O 1
ATOM 732 N N . GLY A 1 93 ? 16.698 -5.274 -14.104 1.00 87.56 93 GLY A N 1
ATOM 733 C CA . GLY A 1 93 ? 16.820 -6.560 -13.406 1.00 87.56 93 GLY A CA 1
ATOM 734 C C . GLY A 1 93 ? 15.663 -6.911 -12.464 1.00 87.56 93 GLY A C 1
ATOM 735 O O . GLY A 1 93 ? 15.545 -8.064 -12.074 1.00 87.56 93 GLY A O 1
ATOM 736 N N . THR A 1 94 ? 14.817 -5.950 -12.086 1.00 88.69 94 THR A N 1
ATOM 737 C CA . THR A 1 94 ? 13.722 -6.150 -11.115 1.00 88.69 94 THR A CA 1
ATOM 738 C C . THR A 1 94 ? 12.344 -6.126 -11.768 1.00 88.69 94 THR A C 1
ATOM 740 O O . THR A 1 94 ? 11.371 -6.589 -11.178 1.00 88.69 94 THR A O 1
ATOM 743 N N . LEU A 1 95 ? 12.247 -5.608 -12.994 1.00 89.50 95 LEU A N 1
ATOM 744 C CA . LEU A 1 95 ? 10.985 -5.389 -13.689 1.00 89.50 95 LEU A CA 1
ATOM 745 C C . LEU A 1 95 ? 10.185 -6.685 -13.877 1.00 89.50 95 LEU A C 1
ATOM 747 O O . LEU A 1 95 ? 8.988 -6.706 -13.604 1.00 89.50 95 LEU A O 1
ATOM 751 N N . SER A 1 96 ? 10.848 -7.777 -14.266 1.00 90.19 96 SER A N 1
ATOM 752 C CA . SER A 1 96 ? 10.218 -9.095 -14.428 1.00 90.19 96 SER A CA 1
ATOM 753 C C . SER A 1 96 ? 9.584 -9.600 -13.128 1.00 90.19 96 SER A C 1
ATOM 755 O O . SER A 1 96 ? 8.483 -10.151 -13.134 1.00 90.19 96 SER A O 1
ATOM 757 N N . ASP A 1 97 ? 10.250 -9.366 -11.997 1.00 92.81 97 ASP A N 1
ATOM 758 C CA . ASP A 1 97 ? 9.771 -9.775 -10.677 1.00 92.81 97 ASP A CA 1
ATOM 759 C C . ASP A 1 97 ? 8.627 -8.899 -10.176 1.00 92.81 97 ASP A C 1
ATOM 761 O O . ASP A 1 97 ? 7.701 -9.404 -9.538 1.00 92.81 97 ASP A O 1
ATOM 765 N N . ILE A 1 98 ? 8.666 -7.602 -10.482 1.00 92.12 98 ILE A N 1
ATOM 766 C CA . ILE A 1 98 ? 7.578 -6.668 -10.188 1.00 92.12 98 ILE A CA 1
ATOM 767 C C . ILE A 1 98 ? 6.334 -7.070 -10.982 1.00 92.12 98 ILE A C 1
ATOM 769 O O . ILE A 1 98 ? 5.278 -7.255 -10.386 1.00 92.12 98 ILE A O 1
ATOM 773 N N . PHE A 1 99 ? 6.454 -7.305 -12.293 1.00 90.62 99 PHE A N 1
ATOM 774 C CA . PHE A 1 99 ? 5.323 -7.758 -13.109 1.00 90.62 99 PHE A CA 1
ATOM 775 C C . PHE A 1 99 ? 4.748 -9.085 -12.624 1.00 90.62 99 PHE A C 1
ATOM 777 O O . PHE A 1 99 ? 3.533 -9.235 -12.558 1.00 90.62 99 PHE A O 1
ATOM 784 N N . ARG A 1 100 ? 5.599 -10.037 -12.232 1.00 92.06 100 ARG A N 1
ATOM 785 C CA . ARG A 1 100 ? 5.148 -11.306 -11.650 1.00 92.06 100 ARG A CA 1
ATOM 786 C C . ARG A 1 100 ? 4.327 -11.094 -10.374 1.00 92.06 100 ARG A C 1
ATOM 788 O O . ARG A 1 100 ? 3.286 -11.726 -10.226 1.00 92.06 100 ARG A O 1
ATOM 795 N N . GLN A 1 101 ? 4.767 -10.208 -9.480 1.00 92.75 101 GLN A N 1
ATOM 796 C CA . GLN A 1 101 ? 4.029 -9.871 -8.257 1.00 92.75 101 GLN A CA 1
ATOM 797 C C . GLN A 1 101 ? 2.713 -9.148 -8.559 1.00 92.75 101 GLN A C 1
ATOM 799 O O . GLN A 1 101 ? 1.680 -9.525 -8.014 1.00 92.75 101 GLN A O 1
ATOM 804 N N . VAL A 1 102 ? 2.726 -8.163 -9.462 1.00 91.38 102 VAL A N 1
ATOM 805 C CA . VAL A 1 102 ? 1.515 -7.443 -9.882 1.00 91.38 102 VAL A CA 1
ATOM 806 C C . VAL A 1 102 ? 0.509 -8.410 -10.507 1.00 91.38 102 VAL A C 1
ATOM 808 O O . VAL A 1 102 ? -0.643 -8.424 -10.097 1.00 91.38 102 VAL A O 1
ATOM 811 N N . ASN A 1 103 ? 0.935 -9.285 -11.419 1.00 89.50 103 ASN A N 1
ATOM 812 C CA . ASN A 1 103 ? 0.050 -10.267 -12.054 1.00 89.50 103 ASN A CA 1
ATOM 813 C C . ASN A 1 103 ? -0.593 -11.223 -11.038 1.00 89.50 103 ASN A C 1
ATOM 815 O O . ASN A 1 103 ? -1.757 -11.581 -11.195 1.00 89.50 103 ASN A O 1
ATOM 819 N N . ALA A 1 104 ? 0.134 -11.602 -9.982 1.00 90.06 104 ALA A N 1
ATOM 820 C CA . ALA A 1 104 ? -0.418 -12.415 -8.899 1.00 90.06 104 ALA A CA 1
ATOM 821 C C . ALA A 1 104 ? -1.478 -11.666 -8.066 1.00 90.06 104 ALA A C 1
ATOM 823 O O . ALA A 1 104 ? -2.383 -12.298 -7.534 1.00 90.06 104 ALA A O 1
ATOM 824 N N . LEU A 1 105 ? -1.383 -10.335 -7.960 1.00 88.25 105 LEU A N 1
ATOM 825 C CA . LEU A 1 105 ? -2.352 -9.485 -7.253 1.00 88.25 105 LEU A CA 1
ATOM 826 C C . LEU A 1 105 ? -3.570 -9.120 -8.114 1.00 88.25 105 LEU A C 1
ATOM 828 O O . LEU A 1 105 ? -4.660 -8.893 -7.588 1.00 88.25 105 LEU A O 1
ATOM 832 N N . VAL A 1 106 ? -3.393 -9.037 -9.433 1.00 82.88 106 VAL A N 1
ATOM 833 C CA . VAL A 1 106 ? -4.459 -8.706 -10.388 1.00 82.88 106 VAL A CA 1
ATOM 834 C C . VAL A 1 106 ? -5.563 -9.779 -10.383 1.00 82.88 106 VAL A C 1
ATOM 836 O O . VAL A 1 106 ? -6.729 -9.412 -10.478 1.00 82.88 106 VAL A O 1
ATOM 839 N N . ASP A 1 107 ? -5.223 -11.063 -10.213 1.00 71.12 107 ASP A N 1
ATOM 840 C CA . ASP A 1 107 ? -6.149 -12.212 -10.085 1.00 71.12 107 ASP A CA 1
ATOM 841 C C . ASP A 1 107 ? -7.366 -12.156 -11.041 1.00 71.12 107 ASP A C 1
ATOM 843 O O . ASP A 1 107 ? -8.511 -11.964 -10.637 1.00 71.12 107 ASP A O 1
ATOM 847 N N . ASN A 1 108 ? -7.099 -12.254 -12.351 1.00 69.12 108 ASN A N 1
ATOM 848 C CA . ASN A 1 108 ? -8.072 -12.160 -13.459 1.00 69.12 108 ASN A CA 1
ATOM 849 C C . ASN A 1 108 ? -8.834 -10.828 -13.608 1.00 69.12 108 ASN A C 1
ATOM 851 O O . ASN A 1 108 ? -9.686 -10.712 -14.493 1.00 69.12 108 ASN A O 1
ATOM 855 N N . ARG A 1 109 ? -8.533 -9.801 -12.809 1.00 74.19 109 ARG A N 1
ATOM 856 C CA . ARG A 1 109 ? -9.052 -8.447 -13.043 1.00 74.19 109 ARG A CA 1
ATOM 857 C C . ARG A 1 109 ? -8.332 -7.806 -14.229 1.00 74.19 109 ARG A C 1
ATOM 859 O O . ARG A 1 109 ? -7.200 -8.142 -14.557 1.00 74.19 109 ARG A O 1
ATOM 866 N N . ALA A 1 110 ? -8.988 -6.871 -14.901 1.00 82.50 110 ALA A N 1
ATOM 867 C CA . ALA A 1 110 ? -8.316 -6.068 -15.915 1.00 82.50 110 ALA A CA 1
ATOM 868 C C . ALA A 1 110 ? -7.536 -4.949 -15.221 1.00 82.50 110 ALA A C 1
ATOM 870 O O . ALA A 1 110 ? -8.105 -4.265 -14.375 1.00 82.50 110 ALA A O 1
ATOM 871 N N . LEU A 1 111 ? -6.263 -4.766 -15.575 1.00 88.50 111 LEU A N 1
ATOM 872 C CA . LEU A 1 111 ? -5.513 -3.563 -15.227 1.00 88.50 111 LEU A CA 1
ATOM 873 C C . LEU A 1 111 ? -5.800 -2.496 -16.287 1.00 88.50 111 LEU A C 1
ATOM 875 O O . LEU A 1 111 ? -5.478 -2.695 -17.456 1.00 88.50 111 LEU A O 1
ATOM 879 N N . ASP A 1 112 ? -6.407 -1.385 -15.881 1.00 91.38 112 ASP A N 1
ATOM 880 C CA . ASP A 1 112 ? -6.955 -0.396 -16.814 1.00 91.38 112 ASP A CA 1
ATOM 881 C C . ASP A 1 112 ? -6.079 0.846 -16.937 1.00 91.38 112 ASP A C 1
ATOM 883 O O . ASP A 1 112 ? -6.061 1.508 -17.974 1.00 91.38 112 ASP A O 1
ATOM 887 N N . LEU A 1 113 ? -5.363 1.168 -15.862 1.00 91.06 113 LEU A N 1
ATOM 888 C 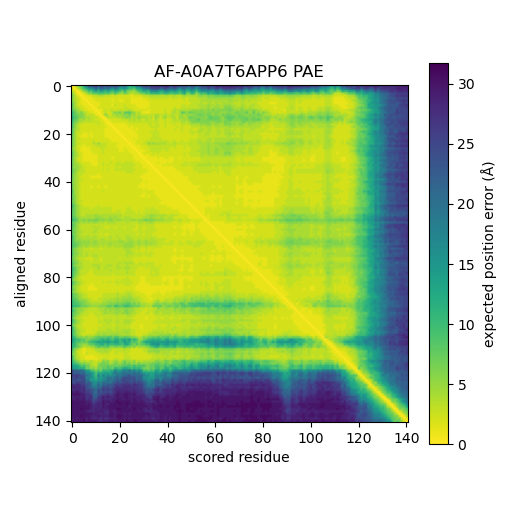CA . LEU A 1 113 ? -4.602 2.396 -15.717 1.00 91.06 113 LEU A CA 1
ATOM 889 C C . LEU A 1 113 ? -3.228 2.077 -15.128 1.00 91.06 113 LEU A C 1
ATOM 891 O O . LEU A 1 113 ? -3.096 1.287 -14.193 1.00 91.06 113 LEU A O 1
ATOM 895 N N . ILE A 1 114 ? -2.203 2.734 -15.656 1.00 91.75 114 ILE A N 1
ATOM 896 C CA . ILE A 1 114 ? -0.896 2.824 -15.010 1.00 91.75 114 ILE A CA 1
ATOM 897 C C . ILE A 1 114 ? -0.672 4.300 -14.729 1.00 91.75 114 ILE A C 1
ATOM 899 O O . ILE A 1 114 ? -0.711 5.119 -15.648 1.00 91.75 114 ILE A O 1
ATOM 903 N N . VAL A 1 115 ? -0.473 4.625 -13.461 1.00 91.12 115 VAL A N 1
ATOM 904 C CA . VAL A 1 115 ? -0.213 5.982 -12.980 1.00 91.12 115 VAL A CA 1
ATOM 905 C C . VAL A 1 115 ? 1.138 5.993 -12.286 1.00 91.12 115 VAL A C 1
ATOM 907 O O . VAL A 1 115 ? 1.635 4.948 -11.864 1.00 91.12 115 VAL A O 1
ATOM 910 N N . GLY A 1 116 ? 1.763 7.158 -12.210 1.00 84.50 116 GLY A N 1
ATOM 911 C CA . GLY A 1 116 ? 3.019 7.275 -11.500 1.00 84.50 116 GLY A CA 1
ATOM 912 C C . GLY A 1 116 ? 3.792 8.530 -11.834 1.00 84.50 116 GLY A C 1
ATOM 913 O O . GLY A 1 116 ? 3.755 9.006 -12.970 1.00 84.50 116 GLY A O 1
ATOM 914 N N . ASP A 1 117 ? 4.537 9.008 -10.846 1.00 80.56 117 ASP A N 1
ATOM 915 C CA . ASP A 1 117 ? 5.409 10.169 -10.958 1.00 80.56 117 ASP A CA 1
ATOM 916 C C . ASP A 1 117 ? 6.864 9.692 -11.024 1.00 80.56 117 ASP A C 1
ATOM 918 O O . ASP A 1 117 ? 7.536 9.565 -9.995 1.00 80.56 117 ASP A O 1
ATOM 922 N N . PRO A 1 118 ? 7.388 9.367 -12.224 1.00 77.25 118 PRO A N 1
ATOM 923 C CA . PRO A 1 118 ? 8.741 8.856 -12.333 1.00 77.25 118 PRO A CA 1
ATOM 924 C C . PRO A 1 118 ? 9.725 9.885 -11.769 1.00 77.25 118 PRO A C 1
ATOM 926 O O . PRO A 1 118 ? 9.603 11.082 -12.056 1.00 77.25 118 PRO A O 1
ATOM 929 N N . PRO A 1 119 ? 10.742 9.448 -11.006 1.00 71.62 119 PRO A N 1
ATOM 930 C CA . PRO A 1 119 ? 11.726 10.365 -10.459 1.00 71.62 119 PRO A CA 1
ATOM 931 C C . PRO A 1 119 ? 12.351 11.166 -11.602 1.00 71.62 119 PRO A C 1
ATOM 933 O O . PRO A 1 119 ? 12.687 10.606 -12.645 1.00 71.62 119 PRO A O 1
ATOM 936 N N . CYS A 1 120 ? 12.562 12.467 -11.388 1.00 60.81 120 CYS A N 1
ATOM 937 C CA . CYS A 1 120 ? 13.135 13.405 -12.368 1.00 60.81 120 CYS A CA 1
ATOM 938 C C . CYS A 1 120 ? 14.429 12.880 -13.052 1.00 60.81 120 CYS A C 1
ATOM 940 O O . CYS A 1 120 ? 14.748 13.222 -14.191 1.00 60.81 120 CYS A O 1
ATOM 942 N N . GLN A 1 121 ? 15.134 11.951 -12.397 1.00 56.59 121 GLN A N 1
ATOM 943 C CA . GLN A 1 121 ? 16.280 11.191 -12.912 1.00 56.59 121 GLN A CA 1
ATOM 944 C C . GLN A 1 121 ? 15.987 10.364 -14.187 1.00 56.59 121 GLN A C 1
ATOM 946 O O . GLN A 1 121 ? 16.895 10.151 -14.990 1.00 56.59 121 GLN A O 1
ATOM 951 N N . ALA A 1 122 ? 14.747 9.919 -14.421 1.00 51.16 122 ALA A N 1
ATOM 952 C CA . ALA A 1 122 ? 14.369 9.143 -15.607 1.00 51.16 122 ALA A CA 1
ATOM 953 C C . ALA A 1 122 ? 14.533 9.956 -16.904 1.00 51.16 122 ALA A C 1
ATOM 955 O O . ALA A 1 122 ? 15.040 9.449 -17.907 1.00 51.16 122 ALA A O 1
ATOM 956 N N . TYR A 1 123 ? 14.208 11.250 -16.867 1.00 48.47 123 TYR A N 1
ATOM 957 C CA . TYR A 1 123 ? 14.309 12.137 -18.029 1.00 48.47 123 TYR A CA 1
ATOM 958 C C . TYR A 1 123 ? 15.756 12.526 -18.373 1.00 48.47 123 TYR A C 1
ATOM 960 O O . TYR A 1 123 ? 16.049 12.852 -19.522 1.00 48.47 123 TYR A O 1
ATOM 968 N N . SER A 1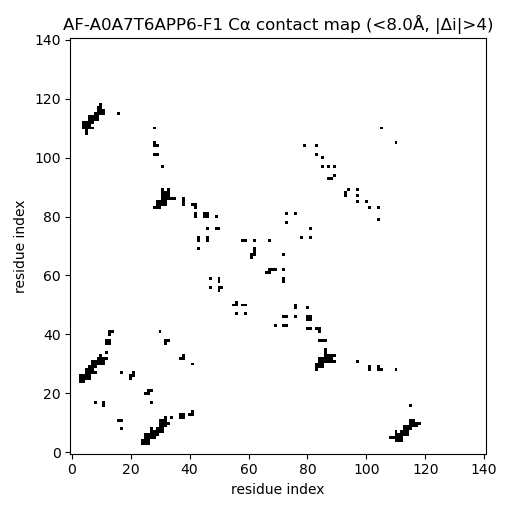 124 ? 16.693 12.399 -17.425 1.00 46.22 124 SER A N 1
ATOM 969 C CA . SER A 1 124 ? 18.129 12.604 -17.685 1.00 46.22 124 SER A CA 1
ATOM 970 C C . SER A 1 124 ? 18.780 11.436 -18.439 1.00 46.22 124 SER A C 1
ATOM 972 O O . SER A 1 124 ? 19.800 11.624 -19.106 1.00 46.22 124 SER A O 1
ATOM 974 N N . ILE A 1 125 ? 18.202 10.232 -18.351 1.00 46.41 125 ILE A N 1
ATOM 975 C CA . ILE A 1 125 ? 18.691 9.030 -19.043 1.00 46.41 125 ILE A CA 1
ATOM 976 C C . ILE A 1 125 ? 18.109 8.954 -20.459 1.00 46.41 125 ILE A C 1
ATOM 978 O O . ILE A 1 125 ? 18.852 8.702 -21.405 1.00 46.41 125 ILE A O 1
ATOM 982 N N . VAL A 1 126 ? 16.821 9.273 -20.640 1.00 47.41 126 VAL A N 1
ATOM 983 C CA . VAL A 1 126 ? 16.178 9.261 -21.970 1.00 47.41 126 VAL A CA 1
ATOM 984 C C . VAL A 1 126 ? 16.812 10.288 -22.923 1.00 47.41 126 VAL A C 1
ATOM 986 O O . VAL A 1 126 ? 16.923 10.020 -24.118 1.00 47.41 126 VAL A O 1
ATOM 989 N N . GLY A 1 127 ? 17.334 11.408 -22.406 1.00 38.19 127 GLY A N 1
ATOM 990 C CA . GLY A 1 127 ? 18.125 12.368 -23.189 1.00 38.19 127 GLY A CA 1
ATOM 991 C C . GLY A 1 127 ? 19.509 11.865 -23.635 1.00 38.19 127 GLY A C 1
ATOM 992 O O . GLY A 1 127 ? 20.068 12.402 -24.585 1.00 38.19 127 GLY A O 1
ATOM 993 N N . ARG A 1 128 ? 20.066 10.824 -22.994 1.00 41.12 128 ARG A N 1
ATOM 994 C CA . ARG A 1 128 ? 21.361 10.216 -23.370 1.00 41.12 128 ARG A CA 1
ATOM 995 C C . ARG A 1 128 ? 21.218 8.935 -24.187 1.00 41.12 128 ARG A C 1
ATOM 997 O O . ARG A 1 128 ? 22.142 8.577 -24.906 1.00 41.12 128 ARG A O 1
ATOM 1004 N N . SER A 1 129 ? 20.065 8.270 -24.138 1.00 42.62 129 SER A N 1
ATOM 1005 C CA . SER A 1 129 ? 19.777 7.082 -24.959 1.00 42.62 129 SER A CA 1
ATOM 1006 C C . SER A 1 129 ? 19.466 7.401 -26.433 1.00 42.62 129 SER A C 1
ATOM 1008 O O . SER A 1 129 ? 19.201 6.491 -27.212 1.00 42.62 129 SER A O 1
ATOM 1010 N N . ARG A 1 130 ? 19.530 8.679 -26.835 1.00 45.38 130 ARG A N 1
ATOM 1011 C CA . ARG A 1 130 ? 19.552 9.142 -28.233 1.00 45.38 130 ARG A CA 1
ATOM 1012 C C . ARG A 1 130 ? 20.788 10.008 -28.503 1.00 45.38 130 ARG A C 1
ATOM 1014 O O . ARG A 1 130 ? 20.672 11.174 -28.856 1.00 45.38 130 ARG A O 1
ATOM 1021 N N . ALA A 1 131 ? 21.977 9.450 -28.321 1.00 41.28 131 ALA A N 1
ATOM 1022 C CA . ALA A 1 131 ? 23.208 10.061 -28.820 1.00 41.28 131 ALA A CA 1
ATOM 1023 C C . ALA A 1 131 ? 24.192 8.984 -29.290 1.00 41.28 131 ALA A C 1
ATOM 1025 O O . ALA A 1 131 ? 25.340 8.944 -28.866 1.00 41.28 131 ALA A O 1
ATOM 1026 N N . ASP A 1 132 ? 23.718 8.106 -30.171 1.00 46.72 132 ASP A N 1
ATOM 1027 C CA . ASP A 1 132 ? 24.590 7.427 -31.127 1.00 46.72 132 ASP A CA 1
ATOM 1028 C C . ASP A 1 132 ? 23.954 7.513 -32.515 1.00 46.72 132 ASP A C 1
ATOM 1030 O O . ASP A 1 132 ? 23.341 6.578 -33.020 1.00 46.72 132 ASP A O 1
ATOM 1034 N N . LEU A 1 133 ? 24.008 8.717 -33.082 1.00 37.59 133 LEU A N 1
ATOM 1035 C CA . LEU A 1 133 ? 23.902 8.937 -34.517 1.00 37.59 133 LEU A CA 1
ATOM 1036 C C . LEU A 1 133 ? 24.944 9.991 -34.896 1.00 37.59 133 LEU A C 1
ATOM 1038 O O . LEU A 1 133 ? 24.720 11.194 -34.793 1.00 37.59 133 LEU A O 1
ATOM 1042 N N . SER A 1 134 ? 26.084 9.466 -35.344 1.00 34.16 134 SER A N 1
ATOM 1043 C CA . SER A 1 134 ? 26.991 10.028 -36.349 1.00 34.16 134 SER A CA 1
ATOM 1044 C C . SER A 1 134 ? 27.675 11.371 -36.070 1.00 34.16 134 SER A C 1
ATOM 1046 O O . SER A 1 134 ? 27.078 12.445 -36.081 1.00 34.16 134 SER A O 1
ATOM 1048 N N . GLN A 1 135 ? 29.008 11.287 -36.017 1.00 47.16 135 GLN A N 1
ATOM 1049 C CA . GLN A 1 135 ? 29.922 12.232 -36.660 1.00 47.16 135 GLN A CA 1
ATOM 1050 C C . GLN A 1 135 ? 29.275 12.967 -37.850 1.00 47.16 135 GLN A C 1
ATOM 1052 O O . GLN A 1 135 ? 29.109 12.364 -38.900 1.00 47.16 135 GLN A O 1
ATOM 1057 N N . THR A 1 136 ? 29.008 14.266 -37.714 1.00 43.12 136 THR A N 1
ATOM 1058 C CA . THR A 1 136 ? 29.247 15.280 -38.758 1.00 43.12 136 THR A CA 1
ATOM 1059 C C . THR A 1 136 ? 28.945 16.659 -38.189 1.00 43.12 136 THR A C 1
ATOM 1061 O O . THR A 1 136 ? 27.791 17.032 -38.048 1.00 43.12 136 THR A O 1
ATOM 1064 N N . CYS A 1 137 ? 29.996 17.404 -37.857 1.00 34.38 137 CYS A N 1
ATOM 1065 C CA . CYS A 1 137 ? 30.145 18.805 -38.252 1.00 34.38 137 CYS A CA 1
ATOM 1066 C C . CYS A 1 137 ? 31.545 19.267 -37.838 1.00 34.38 137 CYS A C 1
ATOM 1068 O O . CYS A 1 137 ? 31.775 19.806 -36.759 1.00 34.38 137 CYS A O 1
ATOM 1070 N N . ARG A 1 138 ? 32.508 19.009 -38.731 1.00 44.19 138 ARG A N 1
ATOM 1071 C CA . ARG A 1 138 ? 33.616 19.947 -38.918 1.00 44.19 138 ARG A CA 1
ATOM 1072 C C . ARG A 1 138 ? 33.034 21.268 -39.429 1.00 44.19 138 ARG A C 1
ATOM 1074 O O . ARG A 1 138 ? 32.085 21.222 -40.207 1.00 44.19 138 ARG A O 1
ATOM 1081 N N . LEU A 1 139 ? 33.711 22.353 -39.051 1.00 37.88 139 LEU A N 1
ATOM 1082 C CA . LEU A 1 139 ? 33.919 23.668 -39.694 1.00 37.88 139 LEU A CA 1
ATOM 1083 C C . LEU A 1 139 ? 33.723 24.742 -38.608 1.00 37.88 139 LEU A C 1
ATOM 1085 O O . LEU A 1 139 ? 32.623 24.914 -38.104 1.00 37.88 139 LEU A O 1
ATOM 1089 N N . HIS A 1 140 ? 34.798 25.247 -37.992 1.00 39.12 140 HIS A N 1
ATOM 1090 C CA . HIS A 1 140 ? 35.560 26.424 -38.448 1.00 39.12 140 HIS A CA 1
ATOM 1091 C C . HIS A 1 140 ? 34.667 27.546 -38.990 1.00 39.12 140 HIS A C 1
ATOM 1093 O O . HIS A 1 140 ? 34.158 27.449 -40.106 1.00 39.12 140 HIS A O 1
ATOM 1099 N N . GLY A 1 141 ? 34.568 28.605 -38.189 1.00 38.50 141 GLY A N 1
ATOM 1100 C CA . GLY A 1 141 ? 34.079 29.941 -38.508 1.00 38.50 141 GLY A CA 1
ATOM 1101 C C . GLY A 1 141 ? 34.527 30.874 -37.399 1.00 38.50 141 GLY A C 1
ATOM 1102 O O . GLY A 1 141 ? 34.056 30.648 -36.265 1.00 38.50 141 GLY A O 1
#

Organism: NCBI:txid1909699

Nearest PDB structures (foldseek):
  3bus-assembly2_B  TM=7.139E-01  e=7.832E-01  Lentzea aerocolonigenes
  5gm2-assembly3_O  TM=5.981E-01  e=4.479E-01  Streptomyces blastmyceticus
  5gm2-assembly3_N  TM=5.951E-01  e=4.766E-01  Streptomyces blastmyceticus
  3f4k-assembly1_A  TM=5.527E-01  e=7.832E-01  Bacteroides thetaiotaomicron
  8p0n-assembly1_O  TM=5.808E-01  e=4.456E+00  Orthopoxvirus vaccinia

pLDDT: mean 84.38, std 18.8, range [34.16, 97.94]